Protein AF-A0A6L7YM86-F1 (afdb_monomer_lite)

Secondary structure (DSSP, 8-state):
--SHHHHHHHHHHHHHHHHHHSS---HHHHHHHHHH-HHHHHHHHH---S---S-HHHHHHH-HHHHH-SSHHHHHHHHHHHHHH-S-HHHHHHHHHHTT--

Radius of gyration: 16.98 Å; chains: 1; bounding box: 38×22×52 Å

pLDDT: mean 88.49, std 10.21, range [46.44, 97.62]

Sequence (102 aa):
MGMQDGSRQDIELMAHLMRRAGFGATQAEIEERVEKGYEATVDDLLDTGDAQWLGEFIVRRFDLEASGMINYPGSARRWLYRMVTSDAPLQEKMTLFWHGIF

Foldseek 3Di:
DPPVVVLVVQLVVLQVVQVLQAVGDDSVVSNVVSVVNDVSVVVCLVCCDPKDFPDLVVCLVPPVLLVVCPDPVNVVVVLVRCCVGIPNNNVSCVVCVVVVHD

Structure (mmCIF, N/CA/C/O backbone):
data_AF-A0A6L7YM86-F1
#
_entry.id   AF-A0A6L7YM86-F1
#
loop_
_atom_site.group_PDB
_atom_site.id
_atom_site.type_symbol
_atom_site.label_atom_id
_atom_site.label_alt_id
_atom_site.label_comp_id
_atom_site.label_asym_id
_atom_site.label_entity_id
_atom_site.label_seq_id
_atom_site.pdbx_PDB_ins_code
_atom_site.Cartn_x
_atom_site.Cartn_y
_atom_site.Cartn_z
_atom_site.occupancy
_atom_site.B_iso_or_equiv
_atom_site.auth_seq_id
_atom_site.auth_comp_id
_atom_site.auth_asym_id
_atom_site.auth_atom_id
_atom_site.pdbx_PDB_model_num
ATOM 1 N N . MET A 1 1 ? -18.548 9.648 28.930 1.00 46.44 1 MET A N 1
ATOM 2 C CA . MET A 1 1 ? -17.366 10.202 28.233 1.00 46.44 1 MET A CA 1
ATOM 3 C C . MET A 1 1 ? -16.451 9.064 27.767 1.00 46.44 1 MET A C 1
ATOM 5 O O . MET A 1 1 ? -15.292 9.036 28.133 1.00 46.44 1 MET A O 1
ATOM 9 N N . GLY A 1 2 ? -16.986 8.094 27.008 1.00 51.69 2 GLY A N 1
ATOM 10 C CA . GLY A 1 2 ? -16.263 6.861 26.636 1.00 51.69 2 GLY A CA 1
ATOM 11 C C . GLY A 1 2 ? -16.465 6.400 25.188 1.00 51.69 2 GLY A C 1
ATOM 12 O O . GLY A 1 2 ? -15.945 5.364 24.814 1.00 51.69 2 GLY A O 1
ATOM 13 N N . MET A 1 3 ? -17.203 7.158 24.367 1.00 51.62 3 MET A N 1
ATOM 14 C CA . MET A 1 3 ? -17.448 6.812 22.955 1.00 51.62 3 MET A CA 1
ATOM 15 C C . MET A 1 3 ? -16.484 7.506 21.976 1.00 51.62 3 MET A C 1
ATOM 17 O O . MET A 1 3 ? -16.393 7.089 20.832 1.00 51.62 3 MET A O 1
ATOM 21 N N . GLN A 1 4 ? -15.758 8.549 22.403 1.00 56.53 4 GLN A N 1
ATOM 22 C CA . GLN A 1 4 ? -14.800 9.272 21.543 1.00 56.53 4 GLN A CA 1
ATOM 23 C C . GLN A 1 4 ? -13.386 8.660 21.562 1.00 56.53 4 GLN A C 1
ATOM 25 O O . GLN A 1 4 ? -12.627 8.864 20.622 1.00 56.53 4 GLN A O 1
ATOM 30 N N . ASP A 1 5 ? -13.034 7.911 22.613 1.00 63.91 5 ASP A N 1
ATOM 31 C CA . ASP A 1 5 ? -11.700 7.311 22.773 1.00 63.91 5 ASP A CA 1
ATOM 32 C C . ASP A 1 5 ? -11.511 6.085 21.863 1.00 63.91 5 ASP A C 1
ATOM 34 O O . ASP A 1 5 ? -10.499 5.988 21.178 1.00 63.91 5 ASP A O 1
ATOM 38 N N . GLY A 1 6 ? -12.533 5.223 21.749 1.00 74.19 6 GLY A N 1
ATOM 39 C CA . GLY A 1 6 ? -12.515 4.075 20.828 1.00 74.19 6 GLY A CA 1
ATOM 40 C C . GLY A 1 6 ? -12.324 4.498 19.370 1.00 74.19 6 GLY A C 1
ATOM 41 O O . GLY A 1 6 ? -11.379 4.065 18.728 1.00 74.19 6 GLY A O 1
ATOM 42 N N . SER A 1 7 ? -13.117 5.465 18.894 1.00 83.69 7 SER A N 1
ATOM 43 C CA . SER A 1 7 ? -13.006 5.977 17.519 1.00 83.69 7 SER A CA 1
ATOM 44 C C . SER A 1 7 ? -11.631 6.586 17.210 1.00 83.69 7 SER A C 1
ATOM 46 O O . SER A 1 7 ? -11.110 6.409 16.110 1.00 83.69 7 SER A O 1
ATOM 48 N N . ARG A 1 8 ? -11.001 7.267 18.176 1.00 92.88 8 ARG A N 1
ATOM 49 C CA . ARG A 1 8 ? -9.642 7.794 17.996 1.00 92.88 8 ARG A CA 1
ATOM 50 C C . ARG A 1 8 ? -8.600 6.676 17.926 1.00 92.88 8 ARG A C 1
ATOM 52 O O . ARG A 1 8 ? -7.720 6.733 17.071 1.00 92.88 8 ARG A O 1
ATOM 59 N N . GLN A 1 9 ? -8.689 5.689 18.814 1.00 94.44 9 GLN A N 1
ATOM 60 C CA . GLN A 1 9 ? -7.782 4.540 18.822 1.00 94.44 9 GLN A CA 1
ATOM 61 C C . GLN A 1 9 ? -7.904 3.730 17.526 1.00 94.44 9 GLN A C 1
ATOM 63 O O . GLN A 1 9 ? -6.883 3.345 16.958 1.00 94.44 9 GLN A O 1
ATOM 68 N N . ASP A 1 10 ? -9.121 3.561 17.007 1.00 95.50 10 ASP A N 1
ATOM 69 C CA . ASP A 1 10 ? -9.377 2.882 15.735 1.00 95.50 10 ASP A CA 1
ATOM 70 C C . ASP A 1 10 ? -8.725 3.622 14.558 1.00 95.50 10 ASP A C 1
ATOM 72 O O . ASP A 1 10 ? -8.067 3.001 13.723 1.00 95.50 10 ASP A O 1
ATOM 76 N N . ILE A 1 11 ? -8.815 4.958 14.526 1.00 96.69 11 ILE A N 1
ATOM 77 C CA . ILE A 1 11 ? -8.125 5.791 13.528 1.00 96.69 11 ILE A CA 1
ATOM 78 C C . ILE A 1 11 ? -6.605 5.634 13.639 1.00 96.69 11 ILE A C 1
ATOM 80 O O . ILE A 1 11 ? -5.927 5.446 12.628 1.00 96.69 11 ILE A O 1
ATOM 84 N N . GLU A 1 12 ? -6.043 5.703 14.848 1.00 97.06 12 GLU A N 1
ATOM 85 C CA . GLU A 1 12 ? -4.597 5.579 15.062 1.00 97.06 12 GLU A CA 1
ATOM 86 C C . GLU A 1 12 ? -4.078 4.188 14.654 1.00 97.06 12 GLU A C 1
ATOM 88 O O . GLU A 1 12 ? -3.037 4.087 13.986 1.00 97.06 12 GLU A O 1
ATOM 93 N N . LEU A 1 13 ? -4.826 3.131 14.989 1.00 97.50 13 LEU A N 1
ATOM 94 C CA . LEU A 1 13 ? -4.535 1.746 14.625 1.00 97.50 13 LEU A CA 1
ATOM 95 C C . LEU A 1 13 ? -4.634 1.527 13.111 1.00 97.50 13 LEU A C 1
ATOM 97 O O . LEU A 1 13 ? -3.708 0.976 12.511 1.00 97.50 13 LEU A O 1
ATOM 101 N N . MET A 1 14 ? -5.707 2.001 12.477 1.00 97.62 14 MET A N 1
ATOM 102 C CA . MET A 1 14 ? -5.897 1.889 11.032 1.00 97.62 14 MET A CA 1
ATOM 103 C C . MET A 1 14 ? -4.818 2.666 10.272 1.00 97.62 14 MET A C 1
ATOM 105 O O . MET A 1 14 ? -4.188 2.144 9.353 1.00 97.62 14 MET A O 1
ATOM 109 N N . ALA A 1 15 ? -4.502 3.887 10.706 1.00 97.44 15 ALA A N 1
ATOM 110 C CA . ALA A 1 15 ? -3.421 4.670 10.120 1.00 97.44 15 ALA A CA 1
ATOM 111 C C . ALA A 1 15 ? -2.062 3.963 10.270 1.00 97.44 15 ALA A C 1
ATOM 113 O O . ALA A 1 15 ? -1.224 4.017 9.365 1.00 97.44 15 ALA A O 1
ATOM 114 N N . HIS A 1 16 ? -1.821 3.296 11.406 1.00 96.81 16 HIS A N 1
ATOM 115 C CA . HIS A 1 16 ? -0.620 2.486 11.600 1.00 96.81 16 HIS A CA 1
ATOM 116 C C . HIS A 1 16 ? -0.568 1.303 10.629 1.00 96.81 16 HIS A C 1
ATOM 118 O O . HIS A 1 16 ? 0.463 1.118 9.974 1.00 96.81 16 HIS A O 1
ATOM 124 N N . LEU A 1 17 ? -1.671 0.564 10.479 1.00 96.19 17 LEU A N 1
ATOM 125 C CA . LEU A 1 17 ? -1.789 -0.519 9.504 1.00 96.19 17 LEU A CA 1
ATOM 126 C C . LEU A 1 17 ? -1.462 -0.017 8.093 1.00 96.19 17 LEU A C 1
ATOM 128 O O . LEU A 1 17 ? -0.567 -0.565 7.454 1.00 96.19 17 LEU A O 1
ATOM 132 N N . MET A 1 18 ? -2.086 1.072 7.639 1.00 95.75 18 MET A N 1
ATOM 133 C CA . MET A 1 18 ? -1.888 1.595 6.280 1.00 95.75 18 MET A CA 1
ATOM 134 C C . MET A 1 18 ? -0.448 2.063 6.012 1.00 95.75 18 MET A C 1
ATOM 136 O O . MET A 1 18 ? 0.072 1.878 4.910 1.00 95.75 18 MET A O 1
ATOM 140 N N . ARG A 1 19 ? 0.256 2.606 7.017 1.00 93.94 19 ARG A N 1
ATOM 141 C CA . ARG A 1 19 ? 1.693 2.936 6.895 1.00 93.94 19 ARG A CA 1
ATOM 142 C C . ARG A 1 19 ? 2.578 1.695 6.773 1.00 93.94 19 ARG A C 1
ATOM 144 O O . ARG A 1 19 ? 3.613 1.739 6.109 1.00 93.94 19 ARG A O 1
ATOM 151 N N . ARG A 1 20 ? 2.210 0.589 7.427 1.00 91.94 20 ARG A N 1
ATOM 152 C CA . ARG A 1 20 ? 2.975 -0.665 7.353 1.00 91.94 20 ARG A CA 1
ATOM 153 C C . ARG A 1 20 ? 2.665 -1.425 6.068 1.00 91.94 20 ARG A C 1
ATOM 155 O O . ARG A 1 20 ? 3.607 -1.796 5.368 1.00 91.94 20 ARG A O 1
ATOM 162 N N . ALA A 1 21 ? 1.389 -1.560 5.726 1.00 92.75 21 ALA A N 1
ATOM 163 C CA . ALA A 1 21 ? 0.918 -2.295 4.560 1.00 92.75 21 ALA A CA 1
ATOM 164 C C . ALA A 1 21 ? 1.188 -1.580 3.227 1.00 92.75 21 ALA A C 1
ATOM 166 O O . ALA A 1 21 ? 1.354 -2.238 2.210 1.00 92.75 21 ALA A O 1
ATOM 167 N N . GLY A 1 22 ? 1.302 -0.250 3.216 1.00 90.44 22 GLY A N 1
ATOM 168 C CA . GLY A 1 22 ? 1.539 0.520 1.994 1.00 90.44 22 GLY A CA 1
ATOM 169 C C . GLY A 1 22 ? 2.423 1.740 2.217 1.00 90.44 22 GLY A C 1
ATOM 170 O O . GLY A 1 22 ? 3.345 1.712 3.032 1.00 90.44 22 GLY A O 1
ATOM 171 N N . PHE A 1 23 ? 2.148 2.820 1.491 1.00 90.19 23 PHE A N 1
ATOM 172 C CA . PHE A 1 23 ? 2.816 4.119 1.657 1.00 90.19 23 PHE A CA 1
ATOM 173 C C . PHE A 1 23 ? 2.024 5.068 2.573 1.00 90.19 23 PHE A C 1
ATOM 175 O O . PHE A 1 23 ? 2.255 6.274 2.580 1.00 90.19 23 PHE A O 1
ATOM 182 N N . GLY A 1 24 ? 1.107 4.514 3.370 1.00 92.81 24 GLY A N 1
ATOM 183 C CA . GLY A 1 24 ? 0.106 5.268 4.111 1.00 92.81 24 GLY A CA 1
ATOM 184 C C . GLY A 1 24 ? -1.216 5.361 3.355 1.00 92.81 24 GLY A C 1
ATOM 185 O O . GLY A 1 24 ? -1.426 4.685 2.352 1.00 92.81 24 GLY A O 1
ATOM 186 N N . ALA A 1 25 ? -2.104 6.184 3.895 1.00 94.50 25 ALA A N 1
ATOM 187 C CA . ALA A 1 25 ? -3.410 6.502 3.345 1.00 94.50 25 ALA A CA 1
ATOM 188 C C . ALA A 1 25 ? -3.766 7.935 3.757 1.00 94.50 25 ALA A C 1
ATOM 190 O O . ALA A 1 25 ? -3.244 8.458 4.750 1.00 94.50 25 ALA A O 1
ATOM 191 N N . THR A 1 26 ? -4.628 8.574 2.982 1.00 96.12 26 THR A N 1
ATOM 192 C CA . THR A 1 26 ? -5.216 9.870 3.313 1.00 96.12 26 THR A CA 1
ATOM 193 C C . THR A 1 26 ? -6.184 9.741 4.489 1.00 96.12 26 THR A C 1
ATOM 195 O O . THR A 1 26 ? -6.654 8.653 4.816 1.00 96.12 26 THR A O 1
ATOM 198 N N . GLN A 1 27 ? -6.509 10.868 5.128 1.00 95.50 27 GLN A N 1
ATOM 199 C CA . GLN A 1 27 ? -7.450 10.882 6.251 1.00 95.50 27 GLN A CA 1
ATOM 200 C C . GLN A 1 27 ? -8.818 10.292 5.868 1.00 95.50 27 GLN A C 1
ATOM 202 O O . GLN A 1 27 ? -9.365 9.500 6.626 1.00 95.50 27 GLN A O 1
ATOM 207 N N . ALA A 1 28 ? -9.323 10.618 4.674 1.00 97.19 28 ALA A N 1
ATOM 208 C CA . ALA A 1 28 ? -10.607 10.114 4.189 1.00 97.19 28 ALA A CA 1
ATOM 209 C C . ALA A 1 28 ? -10.595 8.587 3.992 1.00 97.19 28 ALA A C 1
ATOM 211 O O . ALA A 1 28 ? -11.518 7.905 4.418 1.00 97.19 28 ALA A O 1
ATOM 212 N N . GLU A 1 29 ? -9.521 8.034 3.417 1.00 96.31 29 GLU A N 1
ATOM 213 C CA . GLU A 1 29 ? -9.368 6.579 3.252 1.00 96.31 29 GLU A CA 1
ATOM 214 C C . GLU A 1 29 ? -9.228 5.854 4.597 1.00 96.31 29 GLU A C 1
ATOM 216 O O . GLU A 1 29 ? -9.660 4.712 4.737 1.00 96.31 29 GLU A O 1
ATOM 221 N N . ILE A 1 30 ? -8.603 6.490 5.596 1.00 97.38 30 ILE A N 1
ATOM 222 C CA . ILE A 1 30 ? -8.509 5.929 6.949 1.00 97.38 30 ILE A CA 1
ATOM 223 C C . ILE A 1 30 ? -9.898 5.872 7.585 1.00 97.38 30 ILE A C 1
ATOM 225 O O . ILE A 1 30 ? -10.255 4.835 8.135 1.00 97.38 30 ILE A O 1
ATOM 229 N N . GLU A 1 31 ? -10.676 6.951 7.497 1.00 96.12 31 GLU A N 1
ATOM 230 C CA . GLU A 1 31 ? -12.045 7.012 8.025 1.00 96.12 31 GLU A CA 1
ATOM 231 C C . GLU A 1 31 ? -12.947 5.959 7.365 1.00 96.12 31 GLU A C 1
ATOM 233 O O . GLU A 1 31 ? -13.592 5.188 8.072 1.00 96.12 31 GLU A O 1
ATOM 238 N N . GLU A 1 32 ? -12.895 5.829 6.036 1.00 97.06 32 GLU A N 1
ATOM 239 C CA . GLU A 1 32 ? -13.628 4.797 5.288 1.00 97.06 32 GLU A CA 1
ATOM 240 C C . GLU A 1 32 ? -13.262 3.376 5.751 1.00 97.06 32 GLU A C 1
ATOM 242 O O . GLU A 1 32 ? -14.127 2.525 5.966 1.00 97.06 32 GLU A O 1
ATOM 247 N N . ARG A 1 33 ? -11.970 3.102 5.960 1.00 96.25 33 ARG A N 1
ATOM 248 C CA . ARG A 1 33 ? -11.506 1.785 6.424 1.00 96.25 33 ARG A CA 1
ATOM 249 C C . ARG A 1 33 ? -11.858 1.516 7.882 1.00 96.25 33 ARG A C 1
ATOM 251 O O . ARG A 1 33 ? -12.123 0.370 8.237 1.00 96.25 33 ARG A O 1
ATOM 258 N N . VAL A 1 34 ? -11.877 2.542 8.733 1.00 97.06 34 VAL A N 1
ATOM 259 C CA . VAL A 1 34 ? -12.362 2.421 10.116 1.00 97.06 34 VAL A CA 1
ATOM 260 C C . VAL A 1 34 ? -13.844 2.053 10.123 1.00 97.06 34 VAL A C 1
ATOM 262 O O . VAL A 1 34 ? -14.226 1.145 10.856 1.00 97.06 34 VAL A O 1
ATOM 265 N N . GLU A 1 35 ? -14.659 2.679 9.269 1.00 96.12 35 GLU A N 1
ATOM 266 C CA . GLU A 1 35 ? -16.073 2.314 9.103 1.00 96.12 35 GLU A CA 1
ATOM 267 C C . GLU A 1 35 ? -16.246 0.882 8.575 1.00 96.12 35 GLU A C 1
ATOM 269 O O . GLU A 1 35 ? -17.129 0.158 9.039 1.00 96.12 35 GLU A O 1
ATOM 274 N N . LYS A 1 36 ? -15.379 0.442 7.651 1.00 96.44 36 LYS A N 1
ATOM 275 C CA . LYS A 1 36 ? -15.355 -0.943 7.152 1.00 96.44 36 LYS A CA 1
ATOM 276 C C . LYS A 1 36 ? -14.939 -1.956 8.2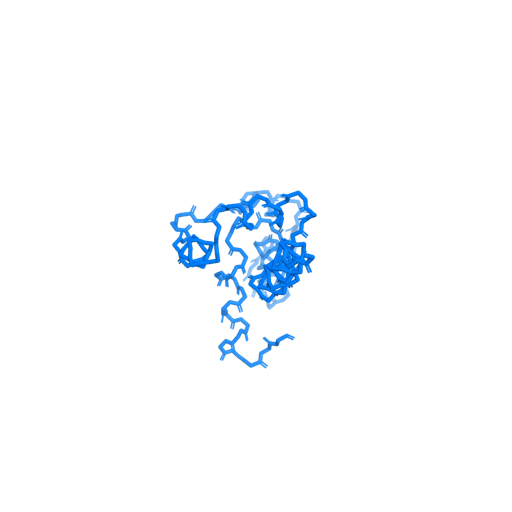27 1.00 96.44 36 LYS A C 1
ATOM 278 O O . LYS A 1 36 ? -15.402 -3.097 8.217 1.00 96.44 36 LYS A O 1
ATOM 283 N N . GLY A 1 37 ? -14.082 -1.542 9.153 1.00 96.56 37 GLY A N 1
ATOM 284 C CA . GLY A 1 37 ? -13.538 -2.371 10.219 1.00 96.56 37 GLY A CA 1
ATOM 285 C C . GLY A 1 37 ? -12.174 -2.979 9.880 1.00 96.56 37 GLY A C 1
ATOM 286 O O . GLY A 1 37 ? -11.786 -3.149 8.721 1.00 96.56 37 GLY A O 1
ATOM 287 N N . TYR A 1 38 ? -11.432 -3.311 10.938 1.00 96.38 38 TYR A N 1
ATOM 288 C CA . TYR A 1 38 ? -10.037 -3.744 10.849 1.00 96.38 38 TYR A CA 1
ATOM 289 C C . TYR A 1 38 ? -9.863 -5.064 10.089 1.00 96.38 38 TYR A C 1
ATOM 291 O O . TYR A 1 38 ? -9.138 -5.096 9.101 1.00 96.38 38 TYR A O 1
ATOM 299 N N . GLU A 1 39 ? -10.553 -6.129 10.508 1.00 97.19 39 GLU A N 1
ATOM 300 C CA . GLU A 1 39 ? -10.404 -7.466 9.907 1.00 97.19 39 GLU A CA 1
ATOM 301 C C . GLU A 1 39 ? -10.771 -7.469 8.420 1.00 97.19 39 GLU A C 1
ATOM 303 O O . GLU A 1 39 ? -9.998 -7.931 7.590 1.00 97.19 39 GLU A O 1
ATOM 308 N N . ALA A 1 40 ? -11.889 -6.835 8.058 1.00 96.94 40 ALA A N 1
ATOM 309 C CA . ALA A 1 40 ? -12.299 -6.711 6.661 1.00 96.94 40 ALA A CA 1
ATOM 310 C C . ALA A 1 40 ? -11.282 -5.920 5.818 1.00 96.94 40 ALA A C 1
ATOM 312 O O . ALA A 1 40 ? -11.084 -6.214 4.643 1.00 96.94 40 ALA A O 1
ATOM 313 N N . THR A 1 41 ? -10.618 -4.923 6.411 1.00 96.25 41 THR A N 1
ATOM 314 C CA . THR A 1 41 ? -9.530 -4.196 5.745 1.00 96.25 41 THR A CA 1
ATOM 315 C C . THR A 1 41 ? -8.291 -5.075 5.561 1.00 96.25 41 THR A C 1
ATOM 317 O O . THR A 1 41 ? -7.627 -4.978 4.532 1.00 96.25 41 THR A O 1
ATOM 320 N N . VAL A 1 42 ? -7.956 -5.919 6.540 1.00 95.81 42 VAL A N 1
ATOM 321 C CA . VAL A 1 42 ? -6.844 -6.875 6.430 1.00 95.81 42 VAL A CA 1
ATOM 322 C C . VAL A 1 42 ? -7.119 -7.896 5.330 1.00 95.81 42 VAL A C 1
ATOM 324 O O . VAL A 1 42 ? -6.230 -8.136 4.516 1.00 95.81 42 VAL A O 1
ATOM 327 N N . ASP A 1 43 ? -8.337 -8.431 5.258 1.00 95.44 43 ASP A N 1
ATOM 328 C CA . ASP A 1 43 ? -8.734 -9.367 4.205 1.00 95.44 43 ASP A CA 1
ATOM 329 C C . ASP A 1 43 ? -8.585 -8.739 2.810 1.00 95.44 43 ASP A C 1
ATOM 331 O O . ASP A 1 43 ? -7.937 -9.334 1.951 1.00 95.44 43 ASP A O 1
ATOM 335 N N . ASP A 1 44 ? -9.063 -7.504 2.599 1.00 93.19 44 ASP A N 1
ATOM 336 C CA . ASP A 1 44 ? -8.873 -6.797 1.320 1.00 93.19 44 ASP A CA 1
ATOM 337 C C . ASP A 1 44 ? -7.393 -6.599 0.962 1.00 93.19 44 ASP A C 1
ATOM 339 O O . ASP A 1 44 ? -7.008 -6.635 -0.203 1.00 93.19 44 ASP A O 1
ATOM 343 N N . LEU A 1 45 ? -6.553 -6.302 1.960 1.00 93.62 45 LEU A N 1
ATOM 344 C CA . LEU A 1 45 ? -5.128 -6.063 1.732 1.00 93.62 45 LEU A CA 1
ATOM 345 C C . LEU A 1 45 ? -4.408 -7.344 1.290 1.00 93.62 45 LEU A C 1
ATOM 347 O O . LEU A 1 45 ? -3.382 -7.258 0.610 1.00 93.62 45 LEU A O 1
ATOM 351 N N . LEU A 1 46 ? -4.913 -8.509 1.701 1.00 92.56 46 LEU A N 1
ATOM 352 C CA . LEU A 1 46 ? -4.365 -9.820 1.366 1.00 92.56 46 LEU A CA 1
ATOM 353 C C . LEU A 1 46 ? -4.950 -10.388 0.065 1.00 92.56 46 LEU A C 1
ATOM 355 O O . LEU A 1 46 ? -4.229 -11.080 -0.656 1.00 92.56 46 LEU A O 1
ATOM 359 N N . ASP A 1 47 ? -6.213 -10.092 -0.250 1.00 92.25 47 ASP A N 1
ATOM 360 C CA . ASP A 1 47 ? -6.887 -10.538 -1.473 1.00 92.25 47 ASP A CA 1
ATOM 361 C C . ASP A 1 47 ? -6.724 -9.524 -2.616 1.00 92.25 47 ASP A C 1
ATOM 363 O O . ASP A 1 47 ? -7.615 -8.741 -2.945 1.00 92.25 47 ASP A O 1
ATOM 367 N N . THR A 1 48 ? -5.536 -9.518 -3.222 1.00 84.25 48 THR A N 1
ATOM 368 C CA . THR A 1 48 ? -5.149 -8.493 -4.204 1.00 84.25 48 THR A CA 1
ATOM 369 C C . THR A 1 48 ? -5.634 -8.758 -5.630 1.00 84.25 48 THR A C 1
ATOM 371 O O . THR A 1 48 ? -5.464 -7.895 -6.492 1.00 84.25 48 THR A O 1
ATOM 374 N N . GLY A 1 49 ? -6.233 -9.925 -5.900 1.00 85.38 49 GLY A N 1
ATOM 375 C CA . GLY A 1 49 ? -6.684 -10.319 -7.238 1.00 85.38 49 GLY A CA 1
ATOM 376 C C . GLY A 1 49 ? -5.644 -10.054 -8.339 1.00 85.38 49 GLY A C 1
ATOM 377 O O . GLY A 1 49 ? -4.449 -10.319 -8.178 1.00 85.38 49 GLY A O 1
ATOM 378 N N . ASP A 1 50 ? -6.103 -9.497 -9.463 1.00 85.69 50 ASP A N 1
ATOM 379 C CA . ASP A 1 50 ? -5.238 -8.993 -10.535 1.00 85.69 50 ASP A CA 1
ATOM 380 C C . ASP A 1 50 ? -4.877 -7.520 -10.286 1.00 85.69 50 ASP A C 1
ATOM 382 O O . ASP A 1 50 ? -5.469 -6.611 -10.877 1.00 85.69 50 ASP A O 1
ATOM 386 N N . ALA A 1 51 ? -3.886 -7.297 -9.420 1.00 87.75 51 ALA A N 1
ATOM 387 C CA . ALA A 1 51 ? -3.389 -5.967 -9.067 1.00 87.75 51 ALA A CA 1
ATOM 388 C C . ALA A 1 51 ? -3.040 -5.114 -10.301 1.00 87.75 51 ALA A C 1
ATOM 390 O O . ALA A 1 51 ? -2.262 -5.524 -11.177 1.00 87.75 51 ALA A O 1
ATOM 391 N N . GLN A 1 52 ? -3.580 -3.899 -10.347 1.00 91.88 52 GLN A N 1
ATOM 392 C CA . GLN A 1 52 ? -3.345 -2.935 -11.414 1.00 91.88 52 GLN A CA 1
ATOM 393 C C . GLN A 1 52 ? -2.264 -1.940 -11.017 1.00 91.88 52 GLN A C 1
ATOM 395 O O . GLN A 1 52 ? -2.145 -1.533 -9.870 1.00 91.88 52 GLN A O 1
ATOM 400 N N . TRP A 1 53 ? -1.473 -1.510 -11.995 1.00 92.75 53 TRP A N 1
ATOM 401 C CA . TRP A 1 53 ? -0.478 -0.453 -11.836 1.00 92.75 53 TRP A CA 1
ATOM 402 C C . TRP A 1 53 ? -0.342 0.314 -13.154 1.00 92.75 53 TRP A C 1
ATOM 404 O O . TRP A 1 53 ? -0.971 -0.050 -14.148 1.00 92.75 53 TRP A O 1
ATOM 414 N N . LEU A 1 54 ? 0.503 1.351 -13.205 1.00 91.75 54 LEU A N 1
ATOM 415 C CA . LEU A 1 54 ? 0.690 2.210 -14.391 1.00 91.75 54 LEU A CA 1
ATOM 416 C C . LEU A 1 54 ? 0.942 1.436 -15.704 1.00 91.75 54 LEU A C 1
ATOM 418 O O . LEU A 1 54 ? 0.652 1.931 -16.795 1.00 91.75 54 LEU A O 1
ATOM 422 N N . GLY A 1 55 ? 1.466 0.216 -15.593 1.00 88.12 55 GLY A N 1
ATOM 423 C CA . GLY A 1 55 ? 1.569 -0.739 -16.682 1.00 88.12 55 GLY A CA 1
ATOM 424 C C . GLY A 1 55 ? 2.879 -0.633 -17.453 1.00 88.12 55 GLY A C 1
ATOM 425 O O . GLY A 1 55 ? 3.542 0.407 -17.520 1.00 88.12 55 GLY A O 1
ATOM 426 N N . GLU A 1 56 ? 3.262 -1.748 -18.079 1.00 85.12 56 GLU A N 1
ATOM 427 C CA . GLU A 1 56 ? 4.566 -1.853 -18.735 1.00 85.12 56 GLU A CA 1
ATOM 428 C C . GLU A 1 56 ? 4.732 -0.885 -19.901 1.00 85.12 56 GLU A C 1
ATOM 430 O O . GLU A 1 56 ? 5.816 -0.337 -20.088 1.00 85.12 56 GLU A O 1
ATOM 435 N N . PHE A 1 57 ? 3.678 -0.667 -20.687 1.00 88.38 57 PHE A N 1
ATOM 436 C CA . PHE A 1 57 ? 3.765 0.163 -21.884 1.00 88.38 57 PHE A CA 1
ATOM 437 C C . PHE A 1 57 ? 4.117 1.611 -21.554 1.00 88.38 57 PHE A C 1
ATOM 439 O O . PHE A 1 57 ? 4.950 2.197 -22.241 1.00 88.38 57 PHE A O 1
ATOM 446 N N . ILE A 1 58 ? 3.541 2.171 -20.487 1.00 89.00 58 ILE A N 1
ATOM 447 C CA . ILE A 1 58 ? 3.819 3.546 -20.070 1.00 89.00 58 ILE A CA 1
ATOM 448 C C . ILE A 1 58 ? 5.260 3.663 -19.573 1.00 89.00 58 ILE A C 1
ATOM 450 O O . ILE A 1 58 ? 6.006 4.505 -20.071 1.00 89.00 58 ILE A O 1
ATOM 454 N N . VAL A 1 59 ? 5.699 2.773 -18.676 1.00 89.19 59 VAL A N 1
ATOM 455 C CA . VAL A 1 59 ? 7.085 2.794 -18.176 1.00 89.19 59 VAL A CA 1
ATOM 456 C C . VAL A 1 59 ? 8.085 2.641 -19.317 1.00 89.19 59 VAL A C 1
ATOM 458 O O . VAL A 1 59 ? 8.986 3.461 -19.458 1.00 89.19 59 VAL A O 1
ATOM 461 N N . ARG A 1 60 ? 7.891 1.654 -20.198 1.00 83.56 60 ARG A N 1
ATOM 462 C CA . ARG A 1 60 ? 8.800 1.406 -21.326 1.00 83.56 60 ARG A CA 1
ATOM 463 C C . ARG A 1 60 ? 8.853 2.563 -22.320 1.00 83.56 60 ARG A C 1
ATOM 465 O O . ARG A 1 60 ? 9.872 2.750 -22.985 1.00 83.56 60 ARG A O 1
ATOM 472 N N . ARG A 1 61 ? 7.751 3.305 -22.464 1.00 87.75 61 ARG A N 1
ATOM 473 C CA . ARG A 1 61 ? 7.625 4.407 -23.422 1.00 87.75 61 ARG A CA 1
ATOM 474 C C . ARG A 1 61 ? 8.316 5.682 -22.953 1.00 87.75 61 ARG A C 1
ATOM 476 O O . ARG A 1 61 ? 8.801 6.426 -23.810 1.00 87.75 61 ARG A O 1
ATOM 483 N N . PHE A 1 62 ? 8.299 5.945 -21.647 1.00 88.56 62 PHE A N 1
ATOM 484 C CA . PHE A 1 62 ? 8.736 7.217 -21.064 1.00 88.56 62 PHE A CA 1
ATOM 485 C C . PHE A 1 62 ? 10.018 7.117 -20.230 1.00 88.56 62 PHE A C 1
ATOM 487 O O . PHE A 1 62 ? 10.678 8.133 -20.036 1.00 88.56 62 PHE A O 1
ATOM 494 N N . ASP A 1 63 ? 10.419 5.919 -19.804 1.00 88.19 63 ASP A N 1
ATOM 495 C CA . ASP A 1 63 ? 11.679 5.671 -19.106 1.00 88.19 63 ASP A CA 1
ATOM 496 C C . ASP A 1 63 ? 12.492 4.599 -19.850 1.00 88.19 63 ASP A C 1
ATOM 498 O O . ASP A 1 63 ? 12.272 3.396 -19.695 1.00 88.19 63 ASP A O 1
ATOM 502 N N . LEU A 1 64 ? 13.445 5.041 -20.682 1.00 80.94 64 LEU A N 1
ATOM 503 C CA . LEU A 1 64 ? 14.287 4.142 -21.481 1.00 80.94 64 LEU A CA 1
ATOM 504 C C . LEU A 1 64 ? 15.179 3.239 -20.614 1.00 80.94 64 LEU A C 1
ATOM 506 O O . LEU A 1 64 ? 15.450 2.106 -21.010 1.00 80.94 64 LEU A O 1
ATOM 510 N N . GLU A 1 65 ? 15.619 3.706 -19.442 1.00 81.12 65 GLU A N 1
ATOM 511 C CA . GLU A 1 65 ? 16.441 2.892 -18.542 1.00 81.12 65 GLU A CA 1
ATOM 512 C C . GLU A 1 65 ? 15.609 1.791 -17.883 1.00 81.12 65 GLU A C 1
ATOM 514 O O . GLU A 1 65 ? 16.036 0.637 -17.848 1.00 81.12 65 GLU A O 1
ATOM 519 N N . ALA A 1 66 ? 14.396 2.113 -17.422 1.00 80.44 66 ALA A N 1
ATOM 520 C CA . ALA A 1 66 ? 13.466 1.112 -16.899 1.00 80.44 66 ALA A CA 1
ATOM 521 C C . ALA A 1 66 ? 12.976 0.142 -17.990 1.00 80.44 66 ALA A C 1
ATOM 523 O O . ALA A 1 66 ? 12.719 -1.029 -17.712 1.00 80.44 66 ALA A O 1
ATOM 524 N N . SER A 1 67 ? 12.883 0.611 -19.240 1.00 72.94 67 SER A N 1
ATOM 525 C CA . SER A 1 67 ? 12.488 -0.191 -20.404 1.00 72.94 67 SER A CA 1
ATOM 526 C C . SER A 1 67 ? 13.470 -1.316 -20.714 1.00 72.94 67 SER A C 1
ATOM 528 O O . SER A 1 67 ? 13.065 -2.409 -21.114 1.00 72.94 67 SER A O 1
ATOM 530 N N . GLY A 1 68 ? 14.763 -1.052 -20.504 1.00 67.69 68 GLY A N 1
ATOM 531 C CA . GLY A 1 68 ? 15.835 -1.966 -20.863 1.00 67.69 68 GLY A CA 1
ATOM 532 C C . GLY A 1 68 ? 15.749 -3.312 -20.151 1.00 67.69 68 GLY A C 1
ATOM 533 O O . GLY A 1 68 ? 16.060 -4.309 -20.786 1.00 67.69 68 GLY A O 1
ATOM 534 N N . MET A 1 69 ? 15.350 -3.359 -18.867 1.00 65.56 69 MET A N 1
ATOM 535 C CA . MET A 1 69 ? 15.258 -4.567 -18.003 1.00 65.56 69 MET A CA 1
ATOM 536 C C . MET A 1 69 ? 16.487 -5.509 -17.987 1.00 65.56 69 MET A C 1
ATOM 538 O O . MET A 1 69 ? 16.487 -6.535 -17.314 1.00 65.56 69 MET A O 1
ATOM 542 N N . ILE A 1 70 ? 17.544 -5.167 -18.719 1.00 71.62 70 ILE A N 1
ATOM 543 C CA . ILE A 1 70 ? 18.764 -5.951 -18.915 1.00 71.62 70 ILE A CA 1
ATOM 544 C C . ILE A 1 70 ? 19.749 -5.707 -17.765 1.00 71.62 70 ILE A C 1
ATOM 546 O O . ILE A 1 70 ? 20.626 -6.532 -17.519 1.00 71.62 70 ILE A O 1
ATOM 550 N N . ASN A 1 71 ? 19.613 -4.592 -17.039 1.00 79.00 71 ASN A N 1
ATOM 551 C CA . ASN A 1 71 ? 20.494 -4.222 -15.937 1.00 79.00 71 ASN A CA 1
ATOM 552 C C . ASN A 1 71 ? 19.733 -4.049 -14.610 1.00 79.00 71 ASN A C 1
ATOM 554 O O . ASN A 1 71 ? 18.543 -3.734 -14.576 1.00 79.00 71 ASN A O 1
ATOM 558 N N . TYR A 1 72 ? 20.455 -4.234 -13.500 1.00 81.12 72 TYR A N 1
ATOM 559 C CA . TYR A 1 72 ? 19.922 -4.061 -12.144 1.00 81.12 72 TYR A CA 1
ATOM 560 C C . TYR A 1 72 ? 19.204 -2.707 -11.937 1.00 81.12 72 TYR A C 1
ATOM 562 O O . TYR A 1 72 ? 18.083 -2.724 -11.422 1.00 81.12 72 TYR A O 1
ATOM 570 N N . PRO A 1 73 ? 19.755 -1.555 -12.385 1.00 83.81 73 PRO A N 1
ATOM 571 C CA . PRO A 1 73 ? 19.074 -0.268 -12.249 1.00 83.81 73 PRO A CA 1
ATOM 572 C C . PRO A 1 73 ? 17.728 -0.206 -12.977 1.00 83.81 73 PRO A C 1
ATOM 574 O O . PRO A 1 73 ? 16.760 0.294 -12.411 1.00 83.81 73 PRO A O 1
ATOM 577 N N . GLY A 1 74 ? 17.631 -0.743 -14.196 1.00 86.94 74 GLY A N 1
ATOM 578 C CA . GLY A 1 74 ? 16.387 -0.752 -14.965 1.00 86.94 74 GLY A CA 1
ATOM 579 C C . GLY A 1 74 ? 15.298 -1.587 -14.294 1.00 86.94 74 GLY A C 1
ATOM 580 O O . GLY A 1 74 ? 14.167 -1.124 -14.140 1.00 86.94 74 GLY A O 1
ATOM 581 N N . SER A 1 75 ? 15.650 -2.780 -13.807 1.00 85.75 75 SER A N 1
ATOM 582 C CA . SER A 1 75 ? 14.717 -3.655 -13.084 1.00 85.75 75 SER A CA 1
ATOM 583 C C . SER A 1 75 ? 14.236 -3.033 -11.772 1.00 85.75 75 SER A C 1
ATOM 585 O O . SER A 1 75 ? 13.039 -3.063 -11.482 1.00 85.75 75 SER A O 1
ATOM 587 N N . ALA A 1 76 ? 15.139 -2.404 -11.010 1.00 87.94 76 ALA A N 1
ATOM 588 C CA . ALA A 1 76 ? 14.784 -1.683 -9.789 1.00 87.94 76 ALA A CA 1
ATOM 589 C C . ALA A 1 76 ? 13.857 -0.488 -10.078 1.00 87.94 76 ALA A C 1
ATOM 591 O O . ALA A 1 76 ? 12.843 -0.321 -9.404 1.00 87.94 76 ALA A O 1
ATOM 592 N N . ARG A 1 77 ? 14.145 0.306 -11.120 1.00 89.19 77 ARG A N 1
ATOM 593 C CA . ARG A 1 77 ? 13.298 1.435 -11.545 1.00 89.19 77 ARG A CA 1
ATOM 594 C C . ARG A 1 77 ? 11.905 0.983 -11.970 1.00 89.19 77 ARG A C 1
ATOM 596 O O . ARG A 1 77 ? 10.918 1.547 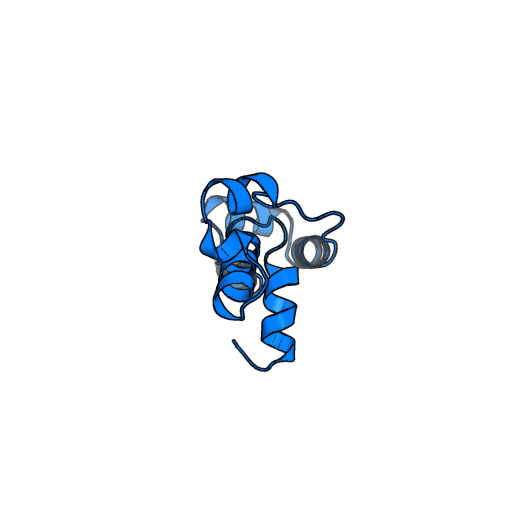-11.505 1.00 89.19 77 ARG A O 1
ATOM 603 N N . ARG A 1 78 ? 11.800 -0.062 -12.799 1.00 90.12 78 ARG A N 1
ATOM 604 C CA . ARG A 1 78 ? 10.500 -0.639 -13.184 1.00 90.12 78 ARG A CA 1
ATOM 605 C C . ARG A 1 78 ? 9.709 -1.072 -11.952 1.00 90.12 78 ARG A C 1
ATOM 607 O O . ARG A 1 78 ? 8.508 -0.824 -11.876 1.00 90.12 78 ARG A O 1
ATOM 614 N N . TRP A 1 79 ? 10.366 -1.725 -10.998 1.00 90.06 79 TRP A N 1
ATOM 615 C CA . TRP A 1 79 ? 9.694 -2.178 -9.790 1.00 90.06 79 TRP A CA 1
ATOM 616 C C . TRP A 1 79 ? 9.250 -1.019 -8.889 1.00 90.06 79 TRP A C 1
ATOM 618 O O . TRP A 1 79 ? 8.155 -1.075 -8.344 1.00 90.06 79 TRP A O 1
ATOM 628 N N . LEU A 1 80 ? 10.016 0.075 -8.818 1.00 90.88 80 LEU A N 1
ATOM 629 C CA . LEU A 1 80 ? 9.595 1.307 -8.140 1.00 90.88 80 LEU A CA 1
ATOM 630 C C . LEU A 1 80 ? 8.316 1.901 -8.743 1.00 90.88 80 LEU A C 1
ATOM 632 O O . LEU A 1 80 ? 7.420 2.280 -7.991 1.00 90.88 80 LEU A O 1
ATOM 636 N N . TYR A 1 81 ? 8.182 1.924 -10.075 1.00 92.25 81 TYR A N 1
ATOM 637 C CA . TYR A 1 81 ? 6.921 2.333 -10.708 1.00 92.25 81 TYR A CA 1
ATOM 638 C C . TYR A 1 81 ? 5.755 1.451 -10.270 1.00 92.25 81 TYR A C 1
ATOM 640 O O . TYR A 1 81 ? 4.693 1.974 -9.934 1.00 92.25 81 TYR A O 1
ATOM 648 N N . ARG A 1 82 ? 5.952 0.129 -10.236 1.00 91.69 82 ARG A N 1
ATOM 649 C CA . ARG A 1 82 ? 4.928 -0.802 -9.754 1.00 91.69 82 ARG A CA 1
ATOM 650 C C . ARG A 1 82 ? 4.588 -0.536 -8.289 1.00 91.69 82 ARG A C 1
ATOM 652 O O . ARG A 1 82 ? 3.422 -0.367 -7.986 1.00 91.69 82 ARG A O 1
ATOM 659 N N . MET A 1 83 ? 5.576 -0.384 -7.408 1.00 91.75 83 MET A N 1
ATOM 660 C CA . MET A 1 83 ? 5.345 -0.080 -5.991 1.00 91.75 83 MET A CA 1
ATOM 661 C C . MET A 1 83 ? 4.508 1.187 -5.774 1.00 91.75 83 MET A C 1
ATOM 663 O O . MET A 1 83 ? 3.588 1.165 -4.967 1.00 91.75 83 MET A O 1
ATOM 667 N N . VAL A 1 84 ? 4.798 2.277 -6.490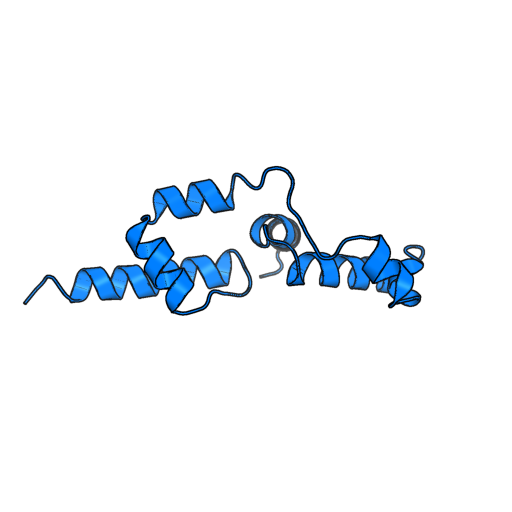 1.00 91.44 84 VAL A N 1
ATOM 668 C CA . VAL A 1 84 ? 4.132 3.577 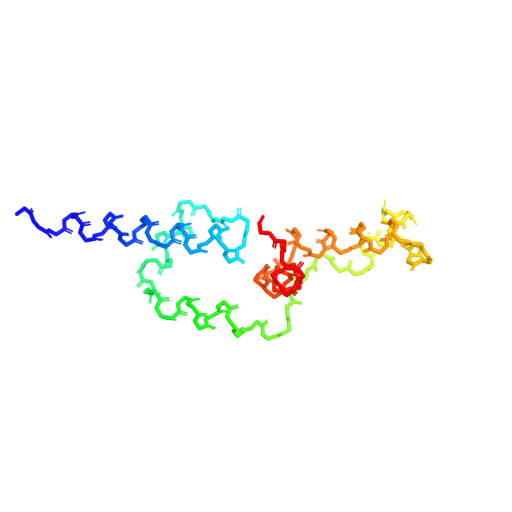-6.269 1.00 91.44 84 VAL A CA 1
ATOM 669 C C . VAL A 1 84 ? 2.749 3.661 -6.918 1.00 91.44 84 VAL A C 1
ATOM 671 O O . VAL A 1 84 ? 1.911 4.432 -6.463 1.00 91.44 84 VAL A O 1
ATOM 674 N N . THR A 1 85 ? 2.512 2.911 -7.995 1.00 93.19 85 THR A N 1
ATOM 675 C CA . THR A 1 85 ? 1.277 3.029 -8.793 1.00 93.19 85 THR A CA 1
ATOM 676 C C . THR A 1 85 ? 0.358 1.821 -8.690 1.00 93.19 85 THR A C 1
ATOM 678 O O . THR A 1 85 ? -0.700 1.835 -9.310 1.00 93.19 85 THR A O 1
ATOM 681 N N . SER A 1 86 ? 0.768 0.791 -7.947 1.00 92.75 86 SER A N 1
ATOM 682 C CA . SER A 1 86 ? -0.045 -0.394 -7.695 1.00 92.75 86 SER A CA 1
ATOM 683 C C . SER A 1 86 ? -1.182 -0.085 -6.727 1.00 92.75 86 SER A C 1
ATOM 685 O O . SER A 1 86 ? -0.977 0.599 -5.722 1.00 92.75 86 SER A O 1
ATOM 687 N N . ASP A 1 87 ? -2.353 -0.647 -6.997 1.00 92.50 87 ASP A N 1
ATOM 688 C CA . ASP A 1 87 ? -3.468 -0.729 -6.049 1.00 92.50 87 ASP A CA 1
ATOM 689 C C . ASP A 1 87 ? -3.248 -1.791 -4.951 1.00 92.50 87 ASP A C 1
ATOM 691 O O . ASP A 1 87 ? -3.937 -1.780 -3.933 1.00 92.50 87 ASP A O 1
ATOM 695 N N . ALA A 1 88 ? -2.228 -2.641 -5.097 1.00 93.56 88 ALA A N 1
ATOM 696 C CA . ALA A 1 88 ? -1.825 -3.672 -4.143 1.00 93.56 88 ALA A CA 1
ATOM 697 C C . ALA A 1 88 ? -0.415 -3.421 -3.560 1.00 93.56 88 ALA A C 1
ATOM 699 O O . ALA A 1 88 ? 0.514 -4.209 -3.780 1.00 93.56 88 ALA A O 1
ATOM 700 N N . PRO A 1 89 ? -0.191 -2.332 -2.799 1.00 92.38 89 PRO A N 1
ATOM 701 C CA . PRO A 1 89 ? 1.139 -1.985 -2.298 1.00 92.38 89 PRO A CA 1
ATOM 702 C C . PRO A 1 89 ? 1.688 -3.007 -1.289 1.00 92.38 89 PRO A C 1
ATOM 704 O O . PRO A 1 89 ? 2.906 -3.190 -1.215 1.00 92.38 89 PRO A O 1
ATOM 707 N N . LEU A 1 90 ? 0.816 -3.713 -0.553 1.00 93.12 90 LEU A N 1
ATOM 708 C CA . LEU A 1 90 ? 1.235 -4.759 0.383 1.00 93.12 90 LEU A CA 1
ATOM 709 C C . LEU A 1 90 ? 1.931 -5.909 -0.347 1.00 93.12 90 LEU A C 1
ATOM 711 O O . LEU A 1 90 ? 2.995 -6.344 0.091 1.00 93.12 90 LEU A O 1
ATOM 715 N N . GLN A 1 91 ? 1.388 -6.351 -1.484 1.00 92.38 91 GLN A N 1
ATOM 716 C CA . GLN A 1 91 ? 1.978 -7.415 -2.296 1.00 92.38 91 GLN A CA 1
ATOM 717 C C . GLN A 1 91 ? 3.403 -7.070 -2.741 1.00 92.38 91 GLN A C 1
ATOM 719 O O . GLN A 1 91 ? 4.303 -7.907 -2.656 1.00 92.38 91 GLN A O 1
ATOM 724 N N . GLU A 1 92 ? 3.643 -5.827 -3.158 1.00 90.88 92 GLU A N 1
ATOM 725 C CA . GLU A 1 92 ? 4.990 -5.399 -3.527 1.00 90.88 92 GLU A CA 1
ATOM 726 C C . GLU A 1 92 ? 5.912 -5.327 -2.300 1.00 90.88 92 GLU A C 1
ATOM 728 O O . GLU A 1 92 ? 7.030 -5.849 -2.327 1.00 90.88 92 GLU A O 1
ATOM 733 N N . LYS A 1 93 ? 5.436 -4.762 -1.182 1.00 90.19 93 LYS A N 1
ATOM 734 C CA . LYS A 1 93 ? 6.213 -4.662 0.064 1.00 90.19 93 LYS A CA 1
ATOM 735 C C . LYS A 1 93 ? 6.534 -6.019 0.694 1.00 90.19 93 LYS A C 1
ATOM 737 O O . LYS A 1 93 ? 7.582 -6.128 1.328 1.00 90.19 93 LYS A O 1
ATOM 742 N N . MET A 1 94 ? 5.717 -7.059 0.499 1.00 90.50 94 MET A N 1
ATOM 743 C CA . MET A 1 94 ? 6.023 -8.416 0.985 1.00 90.50 94 MET A CA 1
ATOM 744 C C . MET A 1 94 ? 7.376 -8.919 0.473 1.00 90.50 94 MET A C 1
ATOM 746 O O . MET A 1 94 ? 8.112 -9.579 1.207 1.00 90.50 94 MET A O 1
ATOM 750 N N . THR A 1 95 ? 7.753 -8.539 -0.750 1.00 89.00 95 THR A N 1
ATOM 751 C CA . THR A 1 95 ? 9.070 -8.876 -1.296 1.00 89.00 95 THR A CA 1
ATOM 752 C C . THR A 1 95 ? 10.184 -8.263 -0.443 1.00 89.00 95 THR A C 1
ATOM 754 O O . THR A 1 95 ? 11.131 -8.963 -0.101 1.00 89.00 95 THR A O 1
ATOM 757 N N . LEU A 1 96 ? 10.071 -6.991 -0.037 1.00 89.19 96 LEU A N 1
ATOM 758 C CA . LEU A 1 96 ? 11.041 -6.337 0.858 1.00 89.19 96 LEU A CA 1
ATOM 759 C C . LEU A 1 96 ? 11.063 -6.985 2.246 1.00 89.19 96 LEU A C 1
ATOM 761 O O . LEU A 1 96 ? 12.138 -7.252 2.785 1.00 89.19 96 LEU A O 1
ATOM 765 N N . PHE A 1 97 ? 9.881 -7.296 2.783 1.00 88.62 97 PHE A N 1
ATOM 766 C CA . PHE A 1 97 ? 9.721 -7.958 4.075 1.00 88.62 97 PHE A CA 1
ATOM 767 C C . PHE A 1 97 ? 10.477 -9.293 4.132 1.00 88.62 97 PHE A C 1
ATOM 769 O O . PHE A 1 97 ? 11.242 -9.523 5.068 1.00 88.62 97 PHE A O 1
ATOM 776 N N . TRP A 1 98 ? 10.345 -10.144 3.108 1.00 90.38 98 TRP A N 1
ATOM 777 C CA . TRP A 1 98 ? 11.067 -11.421 3.037 1.00 90.38 98 TRP A CA 1
ATOM 778 C C . TRP A 1 98 ? 12.591 -11.271 2.957 1.00 90.38 98 TRP A C 1
ATOM 780 O O . TRP A 1 98 ? 13.310 -12.202 3.310 1.00 90.38 98 TRP A O 1
ATOM 790 N N . HIS A 1 99 ? 13.088 -10.103 2.549 1.00 90.94 99 HIS A N 1
ATOM 791 C CA . HIS A 1 99 ? 14.516 -9.785 2.513 1.00 90.94 99 HIS A CA 1
ATOM 792 C C .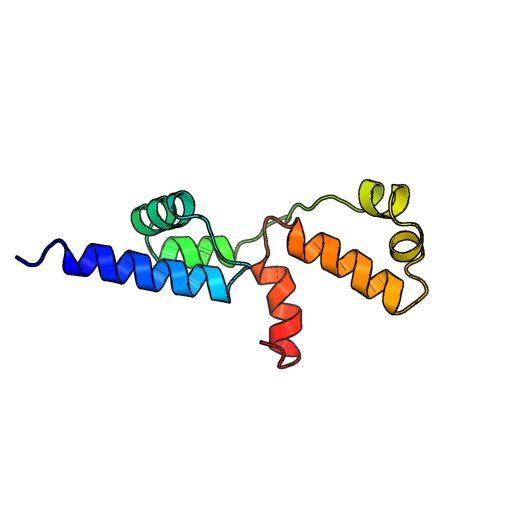 HIS A 1 99 ? 14.989 -8.997 3.748 1.00 90.94 99 HIS A C 1
ATOM 794 O O . H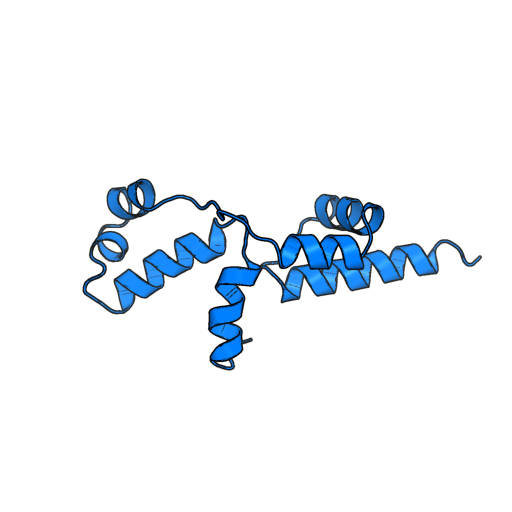IS A 1 99 ? 16.144 -8.577 3.796 1.00 90.94 99 HIS A O 1
ATOM 800 N N . GLY A 1 100 ? 14.126 -8.799 4.752 1.00 91.62 100 GLY A N 1
ATOM 801 C CA . GLY A 1 100 ? 14.466 -8.094 5.991 1.00 91.62 100 GLY A CA 1
ATOM 802 C C . GLY A 1 100 ? 14.604 -6.575 5.838 1.00 91.62 100 GLY A C 1
ATOM 803 O O . GLY A 1 100 ? 15.342 -5.954 6.601 1.00 91.62 100 GLY A O 1
ATOM 804 N N . ILE A 1 101 ? 13.923 -5.979 4.854 1.00 86.25 101 ILE A N 1
ATOM 805 C CA . ILE A 1 101 ? 13.920 -4.534 4.585 1.00 86.25 101 ILE A CA 1
ATOM 806 C C . ILE A 1 101 ? 12.567 -3.956 5.050 1.00 86.25 101 ILE A C 1
ATOM 808 O O . ILE A 1 101 ? 11.522 -4.443 4.612 1.00 86.25 101 ILE A O 1
ATOM 812 N N . PHE A 1 102 ? 12.574 -2.937 5.928 1.00 78.81 102 PHE A N 1
ATOM 813 C CA . PHE A 1 102 ? 11.375 -2.384 6.593 1.00 78.81 102 PHE A CA 1
ATOM 814 C C . PHE A 1 102 ? 11.251 -0.865 6.514 1.00 78.81 102 PHE A C 1
ATOM 816 O O . PHE A 1 102 ? 12.302 -0.188 6.495 1.00 78.81 102 PHE A O 1
#